Protein AF-A0A6J6RMX9-F1 (afdb_monomer_lite)

Secondary structure (DSSP, 8-state):
------HHHHHHHHHHHHHHHH--S---SEEEEEEEES-HHHHHTT-TTSEEEEEEEEESSHHHHHHSTTGGGGGGSSEEEEEEEEEEEPSSP-TT-TTSPPPEEEEEEEEEE-SS-EEEEEEETTEEEEEEEEEE-

Sequence (137 aa):
MNDTASLPFHLARWFEARLHQTLDFGQTSLRLYGFDVIDPDGLDNDHPAAARVTFLAEGADMEALTRHPDSPRVRDFDAIAIVSAEWRIVPPPDPRRPRQYPIRRKARVVEVRDETGGATILRFEHEPDHVVFIAAA

Foldseek 3Di:
DDPPDDLQQLCLVLVLVVCVVPPDLPDQKKWKKAKAADASVCSVVSNPVRIDIGTFDIGNDPVRLCPRPRNVCNVVHQKMKIKHKDWDFDPPFDPVDPPDDGDTFIWIWIWMDGPVFIWIKIATNVHRVDIDTDGTD

Organism: NCBI:txid449393

pLDDT: mean 87.81, std 13.04, range [30.45, 98.31]

Structure (mmCIF, N/CA/C/O backbone):
data_AF-A0A6J6RMX9-F1
#
_entry.id   AF-A0A6J6RMX9-F1
#
loop_
_atom_site.group_PDB
_atom_site.id
_atom_site.type_symbol
_atom_site.label_atom_id
_atom_site.label_alt_id
_atom_site.label_comp_id
_atom_site.label_asym_id
_atom_site.label_entity_id
_atom_site.label_seq_id
_atom_site.pdbx_PDB_ins_code
_atom_site.Cartn_x
_atom_site.Cartn_y
_atom_site.Cartn_z
_atom_site.occupancy
_atom_site.B_iso_or_equiv
_atom_site.auth_seq_id
_atom_site.auth_comp_id
_atom_site.auth_asym_id
_atom_site.auth_atom_id
_atom_site.pdbx_PDB_model_num
ATOM 1 N N . MET A 1 1 ? 18.711 -21.133 5.546 1.00 30.45 1 MET A N 1
ATOM 2 C CA . MET A 1 1 ? 18.344 -20.191 6.618 1.00 30.45 1 MET A CA 1
ATOM 3 C C . MET A 1 1 ? 17.269 -19.318 6.002 1.00 30.45 1 MET A C 1
ATOM 5 O O . MET A 1 1 ? 17.614 -18.443 5.225 1.00 30.45 1 MET A O 1
ATOM 9 N N . ASN A 1 2 ? 15.999 -19.709 6.148 1.00 33.56 2 ASN A N 1
ATOM 10 C CA . ASN A 1 2 ? 14.886 -18.930 5.605 1.00 33.56 2 ASN A CA 1
ATOM 11 C C . ASN A 1 2 ? 14.775 -17.687 6.483 1.00 33.56 2 ASN A C 1
ATOM 13 O O . ASN A 1 2 ? 14.397 -17.818 7.644 1.00 33.56 2 ASN A O 1
ATOM 17 N N . ASP A 1 3 ? 15.162 -16.528 5.958 1.00 46.78 3 ASP A N 1
ATOM 18 C CA . ASP A 1 3 ? 14.680 -15.265 6.506 1.00 46.78 3 ASP A CA 1
ATOM 19 C C . ASP A 1 3 ? 13.159 -15.314 6.385 1.00 46.78 3 ASP A C 1
ATOM 21 O O . ASP A 1 3 ? 12.623 -15.318 5.274 1.00 46.78 3 ASP A O 1
ATOM 25 N N . THR A 1 4 ? 12.460 -15.446 7.510 1.00 61.53 4 THR A N 1
ATOM 26 C CA . THR A 1 4 ? 11.021 -15.200 7.539 1.00 61.53 4 THR A CA 1
ATOM 27 C C . THR A 1 4 ? 10.856 -13.740 7.141 1.00 61.53 4 THR A C 1
ATOM 29 O O . THR A 1 4 ? 11.316 -12.855 7.864 1.00 61.53 4 THR A O 1
ATOM 32 N N . ALA A 1 5 ? 10.316 -13.485 5.950 1.00 75.25 5 ALA A N 1
ATOM 33 C CA . ALA A 1 5 ? 10.142 -12.119 5.490 1.00 75.25 5 ALA A CA 1
ATOM 34 C C . ALA A 1 5 ? 9.218 -11.359 6.462 1.00 75.25 5 ALA A C 1
ATOM 36 O O . ALA A 1 5 ? 8.409 -11.946 7.179 1.00 75.25 5 ALA A O 1
ATOM 37 N N . SER A 1 6 ? 9.399 -10.044 6.571 1.00 89.06 6 SER A N 1
ATOM 38 C CA . SER A 1 6 ? 8.644 -9.246 7.539 1.00 89.06 6 SER A CA 1
ATOM 39 C C . SER A 1 6 ? 7.169 -9.136 7.135 1.00 89.06 6 SER A C 1
ATOM 41 O O . SER A 1 6 ? 6.835 -9.199 5.949 1.00 89.06 6 SER A O 1
ATOM 43 N N . LEU A 1 7 ? 6.269 -8.920 8.099 1.00 91.38 7 LEU A N 1
ATOM 44 C CA . LEU A 1 7 ? 4.843 -8.707 7.817 1.00 91.38 7 LEU A CA 1
ATOM 45 C C . LEU A 1 7 ? 4.601 -7.618 6.744 1.00 91.38 7 LEU A C 1
ATOM 47 O O . LEU A 1 7 ? 3.833 -7.881 5.812 1.00 91.38 7 LEU A O 1
ATOM 51 N N . PRO A 1 8 ? 5.291 -6.454 6.766 1.00 94.56 8 PRO A N 1
ATOM 52 C CA . PRO A 1 8 ? 5.183 -5.462 5.701 1.00 94.56 8 PRO A CA 1
ATOM 53 C C . PRO A 1 8 ? 5.515 -6.012 4.316 1.00 94.56 8 PRO A C 1
ATOM 55 O O . PRO A 1 8 ? 4.867 -5.635 3.342 1.00 94.56 8 PRO A O 1
ATOM 58 N N . PHE A 1 9 ? 6.493 -6.916 4.203 1.00 92.81 9 PHE A N 1
ATOM 59 C CA . PHE A 1 9 ? 6.846 -7.539 2.930 1.00 92.81 9 PHE A CA 1
ATOM 60 C C . PHE A 1 9 ? 5.720 -8.436 2.407 1.00 92.81 9 PHE A C 1
ATOM 62 O O . PHE A 1 9 ? 5.328 -8.308 1.243 1.00 92.81 9 PHE A O 1
ATOM 69 N N . HIS A 1 10 ? 5.167 -9.302 3.262 1.00 93.81 10 HIS A N 1
ATOM 70 C CA . HIS A 1 10 ? 4.051 -10.175 2.891 1.00 93.81 10 HIS A CA 1
ATOM 71 C C . HIS A 1 10 ? 2.822 -9.360 2.479 1.00 93.81 10 HIS A C 1
ATOM 73 O O . HIS A 1 10 ? 2.247 -9.604 1.418 1.00 93.81 10 HIS A O 1
ATOM 79 N N . LEU A 1 11 ? 2.477 -8.325 3.250 1.00 96.12 11 LEU A N 1
ATOM 80 C CA . LEU A 1 11 ? 1.372 -7.419 2.937 1.00 96.12 11 L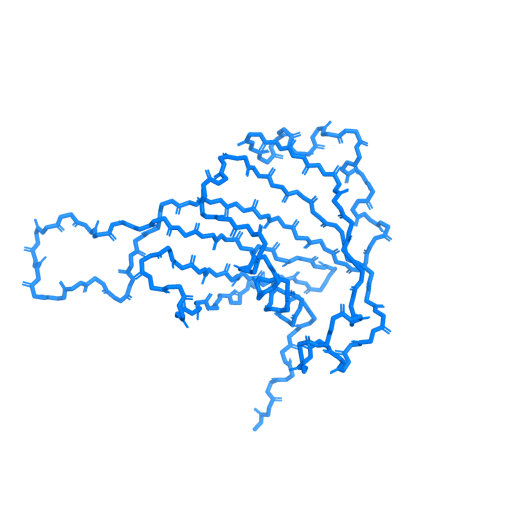EU A CA 1
ATOM 81 C C . LEU A 1 11 ? 1.599 -6.626 1.651 1.00 96.12 11 LEU A C 1
ATOM 83 O O . LEU A 1 11 ? 0.683 -6.529 0.836 1.00 96.12 11 LEU A O 1
ATOM 87 N N . ALA A 1 12 ? 2.802 -6.087 1.432 1.00 95.44 12 ALA A N 1
ATOM 88 C CA . ALA A 1 12 ? 3.113 -5.358 0.208 1.00 95.44 12 ALA A CA 1
ATOM 89 C C . ALA A 1 12 ? 2.921 -6.259 -1.011 1.00 95.44 12 ALA A C 1
ATOM 91 O O . ALA A 1 12 ? 2.274 -5.850 -1.975 1.00 95.44 12 ALA A O 1
ATOM 92 N N . ARG A 1 13 ? 3.440 -7.494 -0.961 1.00 94.31 13 ARG A N 1
ATOM 93 C CA . ARG A 1 13 ? 3.349 -8.458 -2.067 1.00 94.31 13 ARG A CA 1
ATOM 94 C C . ARG A 1 13 ? 1.900 -8.831 -2.342 1.00 94.31 13 ARG A C 1
ATOM 96 O O . ARG A 1 13 ? 1.433 -8.709 -3.474 1.00 94.31 13 ARG A O 1
ATOM 103 N N . TRP A 1 14 ? 1.201 -9.236 -1.289 1.00 95.81 14 TRP A N 1
ATOM 104 C CA . TRP A 1 14 ? -0.202 -9.624 -1.317 1.00 95.81 14 TRP A CA 1
ATOM 105 C C . TRP A 1 14 ? -1.083 -8.493 -1.863 1.00 95.81 14 TRP A C 1
ATOM 107 O O . TRP A 1 14 ? -1.951 -8.709 -2.713 1.00 95.81 14 TRP A O 1
ATOM 117 N N . PHE A 1 15 ? -0.859 -7.258 -1.411 1.00 96.38 15 PHE A N 1
ATOM 118 C CA . PHE A 1 15 ? -1.665 -6.117 -1.826 1.00 96.38 15 PHE A CA 1
ATOM 119 C C . PHE A 1 15 ? -1.362 -5.700 -3.261 1.00 96.38 15 PHE A C 1
ATOM 121 O O . PHE A 1 15 ? -2.286 -5.492 -4.047 1.00 96.38 15 PHE A O 1
ATOM 128 N N . GLU A 1 16 ? -0.086 -5.638 -3.636 1.00 94.75 16 GLU A N 1
ATOM 129 C CA . GLU A 1 16 ? 0.336 -5.279 -4.986 1.00 94.75 16 GLU A CA 1
ATOM 130 C C . GLU A 1 16 ? -0.254 -6.238 -6.035 1.00 94.75 16 GLU A C 1
ATOM 132 O O . GLU A 1 16 ? -0.797 -5.774 -7.043 1.00 94.75 16 GLU A O 1
ATOM 137 N N . ALA A 1 17 ? -0.271 -7.546 -5.755 1.00 93.12 17 ALA A N 1
ATOM 138 C CA . ALA A 1 17 ? -0.896 -8.545 -6.621 1.00 93.12 17 ALA A CA 1
ATOM 139 C C . ALA A 1 17 ? -2.396 -8.270 -6.860 1.00 93.12 17 ALA A C 1
ATOM 141 O O . ALA A 1 17 ? -2.874 -8.381 -7.991 1.00 93.12 17 ALA A O 1
ATOM 142 N N . ARG A 1 18 ? -3.144 -7.835 -5.833 1.00 93.12 18 ARG A N 1
ATOM 143 C CA . ARG A 1 18 ? -4.563 -7.436 -5.971 1.00 93.12 18 ARG A CA 1
ATOM 144 C C . ARG A 1 18 ? -4.748 -6.117 -6.697 1.00 93.12 18 ARG A C 1
ATOM 146 O O . ARG A 1 18 ? -5.653 -5.991 -7.525 1.00 93.12 18 ARG A O 1
ATOM 153 N N . LEU A 1 19 ? -3.899 -5.132 -6.416 1.00 93.12 19 LEU A N 1
ATOM 154 C CA . LEU A 1 19 ? -3.940 -3.867 -7.142 1.00 93.12 19 LEU A CA 1
ATOM 155 C C . LEU A 1 19 ? -3.670 -4.103 -8.624 1.00 93.12 19 LEU A C 1
ATOM 157 O O . LEU A 1 19 ? -4.254 -3.431 -9.459 1.00 93.12 19 LEU A O 1
ATOM 161 N N . HIS A 1 20 ? -2.831 -5.072 -8.993 1.00 91.38 20 HIS A N 1
ATOM 162 C CA . HIS A 1 20 ? -2.596 -5.393 -10.400 1.00 91.38 20 HIS A CA 1
ATOM 163 C C . HIS A 1 20 ? -3.848 -5.879 -11.132 1.00 91.38 20 HIS A C 1
ATOM 165 O O . HIS A 1 20 ? -4.008 -5.597 -12.314 1.00 91.38 20 HIS A O 1
ATOM 171 N N . GLN A 1 21 ? -4.760 -6.539 -10.423 1.00 88.69 21 GLN A N 1
ATOM 172 C CA . GLN A 1 21 ? -6.017 -7.019 -10.993 1.00 88.69 21 GLN A CA 1
ATOM 173 C C . GLN A 1 21 ? -7.080 -5.918 -11.109 1.00 88.69 21 GLN A C 1
ATOM 175 O O . GLN A 1 21 ? -8.054 -6.090 -11.837 1.00 88.69 21 GLN A O 1
ATOM 180 N N . THR A 1 22 ? -6.929 -4.808 -10.379 1.00 85.56 22 THR A N 1
ATOM 181 C CA . THR A 1 22 ? -8.007 -3.819 -10.185 1.00 85.56 22 THR A CA 1
ATOM 182 C C . THR A 1 22 ? -7.643 -2.388 -10.578 1.00 85.56 22 THR A C 1
ATOM 184 O O . THR A 1 22 ? -8.536 -1.606 -10.894 1.00 85.56 22 THR A O 1
ATOM 187 N N . LEU A 1 23 ? -6.359 -2.030 -10.576 1.00 82.69 23 LEU A N 1
ATOM 188 C CA . LEU A 1 23 ? -5.861 -0.685 -10.848 1.00 82.69 23 LEU A CA 1
ATOM 189 C C . LEU A 1 23 ? -4.882 -0.678 -12.015 1.00 82.69 23 LEU A C 1
ATOM 191 O O . LEU A 1 23 ? -3.956 -1.492 -12.087 1.00 82.69 23 LEU A O 1
ATOM 195 N N . ASP A 1 24 ? -5.053 0.325 -12.871 1.00 82.31 24 ASP A N 1
ATOM 196 C CA . ASP A 1 24 ? -4.092 0.677 -13.901 1.00 82.31 24 ASP A CA 1
ATOM 197 C C . ASP A 1 24 ? -2.877 1.426 -13.317 1.00 82.31 24 ASP A C 1
ATOM 199 O O . ASP A 1 24 ? -2.794 1.749 -12.129 1.00 82.31 24 ASP A O 1
ATOM 203 N N . PHE A 1 25 ? -1.903 1.715 -14.178 1.00 84.25 25 PHE A N 1
ATOM 204 C CA . PHE A 1 25 ? -0.754 2.553 -13.834 1.00 84.25 25 PHE A CA 1
ATOM 205 C C . PHE A 1 25 ? -1.073 4.050 -13.971 1.00 84.25 25 PHE A C 1
ATOM 207 O O . PHE A 1 25 ? -0.178 4.878 -13.841 1.00 84.25 25 PHE A O 1
ATOM 214 N N . GLY A 1 26 ? -2.318 4.427 -14.276 1.00 81.44 26 GLY A N 1
ATOM 215 C CA . GLY A 1 26 ? -2.762 5.777 -14.624 1.00 81.44 26 GLY A CA 1
ATOM 216 C C . GLY A 1 26 ? -2.847 6.740 -13.442 1.00 81.44 26 GLY A C 1
ATOM 217 O O . GLY A 1 26 ? -2.745 7.946 -13.659 1.00 81.44 26 GLY A O 1
ATOM 218 N N . GLN A 1 27 ? -2.950 6.219 -12.218 1.00 81.50 27 GLN A N 1
ATOM 219 C CA . GLN A 1 27 ? -3.123 6.990 -10.984 1.00 81.50 27 GLN A CA 1
ATOM 220 C C . GLN A 1 27 ? -2.119 8.154 -10.858 1.00 81.50 27 GLN A C 1
ATOM 222 O O . GLN A 1 27 ? -0.924 7.990 -11.096 1.00 81.50 27 GLN A O 1
ATOM 227 N N . THR A 1 28 ? -2.610 9.344 -10.505 1.00 84.00 28 THR A N 1
ATOM 228 C CA . THR A 1 28 ? -1.793 10.570 -10.374 1.00 84.00 28 THR A CA 1
ATOM 229 C C . THR A 1 28 ? -1.631 11.041 -8.933 1.00 84.00 28 THR A C 1
ATOM 231 O O . THR A 1 28 ? -0.767 11.864 -8.653 1.00 84.00 28 THR A O 1
ATOM 234 N N . SER A 1 29 ? -2.474 10.548 -8.034 1.00 92.25 29 SER A N 1
ATOM 235 C CA . SER A 1 29 ? -2.516 10.866 -6.610 1.00 92.25 29 SER A CA 1
ATOM 236 C C . SER A 1 29 ? -1.893 9.746 -5.777 1.00 92.25 29 SER A C 1
ATOM 238 O O . SER A 1 29 ? -1.826 8.592 -6.205 1.00 92.25 29 SER A O 1
ATOM 240 N N . LEU A 1 30 ? -1.462 10.072 -4.563 1.00 95.88 30 LEU A N 1
ATOM 241 C CA . LEU A 1 30 ? -1.148 9.090 -3.535 1.00 95.88 30 LEU A CA 1
ATOM 242 C C . LEU A 1 30 ? -2.442 8.588 -2.898 1.00 95.88 30 LEU A C 1
ATOM 244 O O . LEU A 1 30 ? -3.334 9.382 -2.603 1.00 95.88 30 LEU A O 1
ATOM 248 N N . ARG A 1 31 ? -2.522 7.286 -2.630 1.00 96.50 31 ARG A N 1
ATOM 249 C CA . ARG A 1 31 ? -3.619 6.686 -1.860 1.00 96.50 31 ARG A CA 1
ATOM 250 C C . ARG A 1 31 ? -3.089 6.002 -0.615 1.00 96.50 31 ARG A C 1
ATOM 252 O O . ARG A 1 31 ? -2.106 5.271 -0.693 1.00 96.50 31 ARG A O 1
ATOM 259 N N . LEU A 1 32 ? -3.766 6.231 0.500 1.00 97.88 32 LEU A N 1
ATOM 260 C CA . LEU A 1 32 ? -3.473 5.657 1.802 1.00 97.88 32 LEU A CA 1
ATOM 261 C C . LEU A 1 32 ? -4.513 4.588 2.135 1.00 97.88 32 LEU A C 1
ATOM 263 O O . LEU A 1 32 ? -5.719 4.836 2.052 1.00 97.88 32 LEU A O 1
ATOM 267 N N . TYR A 1 33 ? -4.035 3.421 2.547 1.00 98.06 33 TYR A N 1
ATOM 268 C CA . TYR A 1 33 ? -4.850 2.287 2.960 1.00 98.06 33 TYR A CA 1
ATOM 269 C C . TYR A 1 33 ? -4.400 1.778 4.329 1.00 98.06 33 TYR A C 1
ATOM 271 O O . TYR A 1 33 ? -3.217 1.852 4.651 1.00 98.06 33 TYR A O 1
ATOM 279 N N . GLY A 1 34 ? -5.335 1.234 5.102 1.00 98.19 34 GLY A N 1
ATOM 280 C CA . GLY A 1 34 ? -5.075 0.461 6.316 1.00 98.19 34 GLY A CA 1
ATOM 281 C C . GLY A 1 34 ? -5.353 -1.026 6.104 1.00 98.19 34 GLY A C 1
ATOM 282 O O . GLY A 1 34 ? -6.235 -1.380 5.312 1.00 98.19 34 GLY A O 1
ATOM 283 N N . PHE A 1 35 ? -4.613 -1.879 6.809 1.00 98.31 35 PHE A N 1
ATOM 284 C CA . PHE A 1 35 ? -4.777 -3.330 6.802 1.00 98.31 35 PHE A CA 1
ATOM 285 C C . PHE A 1 35 ? -5.167 -3.864 8.177 1.00 98.31 35 PHE A C 1
ATOM 287 O O . PHE A 1 35 ? -4.514 -3.550 9.167 1.00 98.31 35 PHE A O 1
ATOM 294 N N . ASP A 1 36 ? -6.175 -4.732 8.210 1.00 98.00 36 ASP A N 1
ATOM 295 C CA . ASP A 1 36 ? -6.383 -5.662 9.323 1.00 98.00 36 ASP A CA 1
ATOM 296 C C . ASP A 1 36 ? -5.952 -7.057 8.859 1.00 98.00 36 ASP A C 1
ATOM 298 O O . ASP A 1 36 ? -6.507 -7.585 7.886 1.00 98.00 36 ASP A O 1
ATOM 302 N N . VAL A 1 37 ? -4.969 -7.657 9.521 1.00 96.81 37 VAL A N 1
ATOM 303 C CA . VAL A 1 37 ? -4.485 -9.004 9.221 1.00 96.81 37 VAL A CA 1
ATOM 304 C C . VAL A 1 37 ? -5.425 -10.018 9.867 1.00 96.81 37 VAL A C 1
ATOM 306 O O . VAL A 1 37 ? -5.647 -10.016 11.074 1.00 96.81 37 VAL A O 1
ATOM 309 N N . ILE A 1 38 ? -5.997 -10.897 9.047 1.00 97.62 38 ILE A N 1
ATOM 310 C CA . ILE A 1 38 ? -6.964 -11.915 9.482 1.00 97.62 38 ILE A CA 1
ATOM 311 C C . ILE A 1 38 ? -6.283 -13.281 9.580 1.00 97.62 38 ILE A C 1
ATOM 313 O O . ILE A 1 38 ? -6.508 -14.021 10.534 1.00 97.62 38 ILE A O 1
ATOM 317 N N . ASP A 1 39 ? -5.459 -13.608 8.586 1.00 95.25 39 ASP A N 1
ATOM 318 C CA . ASP A 1 39 ? -4.749 -14.879 8.458 1.00 95.25 39 ASP A CA 1
ATOM 319 C C . ASP A 1 39 ? -3.336 -14.610 7.907 1.00 95.25 39 ASP A C 1
ATOM 321 O O . ASP A 1 39 ? -3.167 -14.474 6.690 1.00 95.25 39 ASP A O 1
ATOM 325 N N . PRO A 1 40 ? -2.323 -14.485 8.790 1.00 91.38 40 PRO A N 1
ATOM 326 C CA . PRO A 1 40 ? -0.939 -14.246 8.387 1.00 91.38 40 PRO A CA 1
ATOM 327 C C . PRO A 1 40 ? -0.388 -15.318 7.437 1.00 91.38 40 PRO A C 1
ATOM 329 O O . PRO A 1 40 ? 0.263 -14.971 6.453 1.00 91.38 40 PRO A O 1
ATOM 332 N N . ASP A 1 41 ? -0.700 -16.598 7.667 1.00 91.00 41 ASP A N 1
ATOM 333 C CA . ASP A 1 41 ? -0.239 -17.715 6.823 1.00 91.00 41 ASP A CA 1
ATOM 334 C C . ASP A 1 41 ? -0.915 -17.684 5.437 1.00 91.00 41 ASP A C 1
ATOM 336 O O . ASP A 1 41 ? -0.363 -18.116 4.417 1.00 91.00 41 ASP A O 1
ATOM 340 N N . GLY A 1 42 ? -2.122 -17.122 5.373 1.00 93.25 42 GLY A N 1
ATOM 341 C CA . GLY A 1 42 ? -2.837 -16.847 4.135 1.00 93.25 42 GLY A CA 1
ATOM 342 C C . GLY A 1 42 ? -2.162 -15.792 3.252 1.00 93.25 42 GLY A C 1
ATOM 343 O O . GLY A 1 42 ? -2.362 -15.819 2.033 1.00 93.25 42 GLY A O 1
ATOM 344 N N . LEU A 1 43 ? -1.352 -14.884 3.816 1.00 93.50 43 LEU A N 1
ATOM 345 C CA . LEU A 1 43 ? -0.627 -13.868 3.038 1.00 93.50 43 LEU A CA 1
ATOM 346 C C . LEU A 1 43 ? 0.417 -14.510 2.115 1.00 93.50 43 LEU A C 1
ATOM 348 O O . LEU A 1 43 ? 0.568 -14.072 0.976 1.00 93.50 43 LEU A O 1
ATOM 352 N N . ASP A 1 44 ? 1.072 -15.582 2.566 1.00 89.19 44 ASP A N 1
ATOM 353 C CA . ASP A 1 44 ? 2.083 -16.314 1.790 1.00 89.19 44 ASP A CA 1
ATOM 354 C C . ASP A 1 44 ? 1.523 -17.033 0.568 1.00 89.19 44 ASP A C 1
ATOM 356 O O . ASP A 1 44 ? 2.209 -17.197 -0.445 1.00 89.19 44 ASP A O 1
ATOM 360 N N . ASN A 1 45 ? 0.260 -17.439 0.659 1.00 89.25 45 ASN A N 1
ATOM 361 C CA . ASN A 1 45 ? -0.447 -18.174 -0.382 1.00 89.25 45 ASN A CA 1
ATOM 362 C C . ASN A 1 45 ? -1.372 -17.266 -1.210 1.00 89.25 45 ASN A C 1
ATOM 364 O O . ASN A 1 45 ? -2.255 -17.760 -1.911 1.00 89.25 45 ASN A O 1
ATOM 368 N N . ASP A 1 46 ? -1.198 -15.943 -1.104 1.00 89.56 46 ASP A N 1
ATOM 369 C CA . ASP A 1 46 ? -1.999 -14.926 -1.790 1.00 89.56 46 ASP A CA 1
ATOM 370 C C . ASP A 1 46 ? -3.523 -15.056 -1.530 1.00 89.56 46 ASP A C 1
ATOM 372 O O . ASP A 1 46 ? -4.358 -14.621 -2.331 1.00 89.56 46 ASP A O 1
ATOM 376 N N . HIS A 1 47 ? -3.927 -15.603 -0.375 1.00 94.44 47 HIS A N 1
ATOM 377 C CA . HIS A 1 47 ? -5.331 -15.882 -0.075 1.00 94.44 47 HIS A CA 1
ATOM 378 C C . HIS A 1 47 ? -6.160 -14.578 0.020 1.00 94.44 47 HIS A C 1
ATOM 380 O O . HIS A 1 47 ? -5.781 -13.659 0.753 1.00 94.44 47 HIS A O 1
ATOM 386 N N . PRO A 1 48 ? -7.307 -14.451 -0.691 1.00 90.31 48 PRO A N 1
ATOM 387 C CA . PRO A 1 48 ? -8.123 -13.226 -0.773 1.00 90.31 48 PRO A CA 1
ATOM 388 C C . PRO A 1 48 ? -8.581 -12.669 0.570 1.00 90.31 48 PRO A C 1
ATOM 390 O O . PRO A 1 48 ? -8.657 -11.454 0.711 1.00 90.31 48 PRO A O 1
ATOM 393 N N . ALA A 1 49 ? -8.854 -13.539 1.539 1.00 93.88 49 ALA A N 1
ATOM 394 C CA . ALA A 1 49 ? -9.341 -13.149 2.858 1.00 93.88 49 ALA A CA 1
ATOM 395 C C . ALA A 1 49 ? -8.234 -13.041 3.923 1.00 93.88 49 ALA A C 1
ATOM 397 O O . ALA A 1 49 ? -8.557 -12.925 5.098 1.00 93.88 49 ALA A O 1
ATOM 398 N N . ALA A 1 50 ? -6.952 -13.102 3.537 1.00 96.94 50 ALA A N 1
ATOM 399 C CA . ALA A 1 50 ? -5.844 -13.057 4.495 1.00 96.94 50 ALA A CA 1
ATOM 400 C C . ALA A 1 50 ? -5.716 -11.709 5.222 1.00 96.94 50 ALA A C 1
ATOM 402 O O . ALA A 1 50 ? -5.273 -11.655 6.367 1.00 96.94 50 ALA A O 1
ATOM 403 N N . ALA A 1 51 ? -6.152 -10.623 4.583 1.00 97.44 51 ALA A N 1
ATOM 404 C CA . ALA A 1 51 ? -6.257 -9.311 5.202 1.00 97.44 51 ALA A CA 1
ATOM 405 C C . ALA A 1 51 ? -7.466 -8.542 4.661 1.00 97.44 51 ALA A C 1
ATOM 407 O O . ALA A 1 51 ? -7.904 -8.737 3.522 1.00 97.44 51 ALA A O 1
ATOM 408 N N . ARG A 1 52 ? -7.993 -7.632 5.478 1.00 97.56 52 ARG A N 1
ATOM 409 C CA . ARG A 1 52 ? -8.973 -6.628 5.065 1.00 97.56 52 ARG A CA 1
ATOM 410 C C . ARG A 1 52 ? -8.245 -5.337 4.719 1.00 97.56 52 ARG A C 1
ATOM 412 O O . ARG A 1 52 ? -7.415 -4.875 5.490 1.00 97.56 52 ARG A O 1
ATOM 419 N N . VAL A 1 53 ? -8.593 -4.739 3.581 1.00 97.56 53 VAL A N 1
ATOM 420 C CA . VAL A 1 53 ? -8.051 -3.446 3.142 1.00 97.56 53 VAL A CA 1
ATOM 421 C C . VAL A 1 53 ? -9.112 -2.370 3.318 1.00 97.56 53 VAL A C 1
ATOM 423 O O . VAL A 1 53 ? -10.223 -2.512 2.805 1.00 97.56 53 VAL A O 1
ATOM 426 N N . THR A 1 54 ? -8.758 -1.273 3.981 1.00 97.88 54 THR A N 1
ATOM 427 C CA . THR A 1 54 ? -9.606 -0.084 4.100 1.00 97.88 54 THR A CA 1
ATOM 428 C C . THR A 1 54 ? -8.934 1.091 3.407 1.00 97.88 54 THR A C 1
ATOM 430 O O . THR A 1 54 ? -7.807 1.440 3.736 1.00 97.88 54 THR A O 1
ATOM 433 N N . PHE A 1 55 ? -9.614 1.724 2.453 1.00 96.88 55 PHE A N 1
ATOM 434 C CA . PHE A 1 55 ? -9.166 3.004 1.902 1.00 96.88 55 PHE A CA 1
ATOM 435 C C . PHE A 1 55 ? -9.376 4.115 2.937 1.00 96.88 55 PHE A C 1
ATOM 437 O O . PHE A 1 55 ? -10.465 4.228 3.499 1.00 96.88 55 PHE A O 1
ATOM 444 N N . LEU A 1 56 ? -8.342 4.922 3.183 1.00 97.62 56 LEU A N 1
ATOM 445 C CA . LEU A 1 56 ? -8.364 5.982 4.194 1.00 97.62 56 LEU A CA 1
ATOM 446 C C . LEU A 1 56 ? -8.341 7.375 3.577 1.00 97.62 56 LEU A C 1
ATOM 448 O O . LEU A 1 56 ? -9.089 8.245 4.011 1.00 97.62 56 LEU A O 1
ATOM 452 N N . ALA A 1 57 ? -7.476 7.608 2.592 1.00 97.56 57 ALA A N 1
ATOM 453 C CA . ALA A 1 57 ? -7.292 8.941 2.033 1.00 97.56 57 ALA A CA 1
ATOM 454 C C . ALA A 1 57 ? -6.689 8.908 0.628 1.00 97.56 57 ALA A C 1
ATOM 456 O O . ALA A 1 57 ? -5.974 7.977 0.254 1.00 97.56 57 ALA A O 1
ATOM 457 N N . GLU A 1 58 ? -6.924 9.980 -0.122 1.00 96.94 58 GLU A N 1
ATOM 458 C CA . GLU A 1 58 ? -6.237 10.285 -1.374 1.00 96.94 58 GLU A CA 1
ATOM 459 C C . GLU A 1 58 ? -5.717 11.727 -1.325 1.00 96.94 58 GLU A C 1
ATOM 461 O O . GLU A 1 58 ? -6.390 12.622 -0.814 1.00 96.94 58 GLU A O 1
ATOM 466 N N . GLY A 1 59 ? -4.506 11.956 -1.832 1.00 96.12 59 GLY A N 1
ATOM 467 C CA . GLY A 1 59 ? -3.855 13.264 -1.809 1.00 96.12 59 GLY A CA 1
ATOM 468 C C . GLY A 1 59 ? -2.873 13.437 -2.961 1.00 96.12 59 GLY A C 1
ATOM 469 O O . GLY A 1 59 ? -2.371 12.462 -3.512 1.00 96.12 59 GLY A O 1
ATOM 470 N N . ALA A 1 60 ? -2.594 14.681 -3.350 1.00 94.81 60 ALA A N 1
ATOM 471 C CA . ALA A 1 60 ? -1.615 14.965 -4.406 1.00 94.81 60 ALA A CA 1
ATOM 472 C C . ALA A 1 60 ? -0.173 14.626 -3.981 1.00 94.81 60 ALA A C 1
ATOM 474 O O . ALA A 1 60 ? 0.662 14.301 -4.820 1.00 94.81 60 ALA A O 1
ATOM 475 N N . ASP A 1 61 ? 0.103 14.686 -2.678 1.00 94.62 61 ASP A N 1
ATOM 476 C CA . ASP A 1 61 ? 1.397 14.417 -2.063 1.00 94.62 61 ASP A CA 1
ATOM 477 C C . ASP A 1 61 ? 1.226 13.961 -0.597 1.00 94.62 61 ASP A C 1
ATOM 479 O O . ASP A 1 61 ? 0.110 13.807 -0.086 1.00 94.62 61 ASP A O 1
ATOM 483 N N . MET A 1 62 ? 2.350 13.705 0.077 1.00 94.44 62 MET A N 1
ATOM 484 C CA . MET A 1 62 ? 2.373 13.231 1.464 1.00 94.44 62 MET A CA 1
ATOM 485 C C . MET A 1 62 ? 1.842 14.261 2.464 1.00 94.44 62 MET A C 1
ATOM 487 O O . MET A 1 62 ? 1.308 13.872 3.505 1.00 94.44 62 MET A O 1
ATOM 491 N N . GLU A 1 63 ? 1.968 15.558 2.179 1.00 96.00 63 GLU A N 1
ATOM 492 C CA . GLU A 1 63 ? 1.428 16.598 3.054 1.00 96.00 63 GLU A CA 1
ATOM 493 C C . GLU A 1 63 ? -0.102 16.588 2.992 1.00 96.00 63 GLU A C 1
ATOM 495 O O . GLU A 1 63 ? -0.763 16.566 4.034 1.00 96.00 63 GLU A O 1
ATOM 500 N N . ALA A 1 64 ? -0.661 16.526 1.781 1.00 96.31 64 ALA A N 1
ATOM 501 C CA . ALA A 1 64 ? -2.095 16.409 1.556 1.00 96.31 64 ALA A CA 1
ATOM 502 C C . ALA A 1 64 ? -2.669 15.146 2.216 1.00 96.31 64 ALA A C 1
ATOM 504 O O . ALA A 1 64 ? -3.697 15.230 2.889 1.00 96.31 64 ALA A O 1
ATOM 505 N N . LEU A 1 65 ? -1.981 14.002 2.095 1.00 95.81 65 LEU A N 1
ATOM 506 C CA . LEU A 1 65 ? -2.366 12.785 2.812 1.00 95.81 65 LEU A CA 1
ATOM 507 C C . LEU A 1 65 ? -2.328 12.992 4.326 1.00 95.81 65 LEU A C 1
ATOM 509 O O . LEU A 1 65 ? -3.312 12.712 4.996 1.00 95.81 65 LEU A O 1
ATOM 513 N N . THR A 1 66 ? -1.242 13.524 4.885 1.00 94.94 66 THR A N 1
ATOM 514 C CA . THR A 1 66 ? -1.097 13.689 6.344 1.00 94.94 66 THR A CA 1
ATOM 515 C C . THR A 1 66 ? -2.167 14.611 6.938 1.00 94.94 66 THR A C 1
ATOM 517 O O . THR A 1 66 ? -2.623 14.391 8.058 1.00 94.94 66 THR A O 1
ATOM 520 N N . ARG A 1 67 ? -2.593 15.633 6.188 1.00 96.50 67 ARG A N 1
ATOM 521 C CA . ARG A 1 67 ? -3.647 16.571 6.604 1.00 96.50 67 ARG A CA 1
ATOM 522 C C . ARG A 1 67 ? -5.068 16.036 6.399 1.00 96.50 67 ARG A C 1
ATOM 524 O O . ARG A 1 67 ? -6.005 16.676 6.876 1.00 96.50 67 ARG A O 1
ATOM 531 N N . HIS A 1 68 ? -5.252 14.919 5.694 1.00 97.88 68 HIS A N 1
ATOM 532 C CA . HIS A 1 68 ? -6.578 14.353 5.457 1.00 97.88 68 HIS A CA 1
ATOM 533 C C . HIS A 1 68 ? -7.237 13.950 6.793 1.00 97.88 68 HIS A C 1
ATOM 535 O O . HIS A 1 68 ? -6.571 13.351 7.641 1.00 97.88 68 HIS A O 1
ATOM 541 N N . PRO A 1 69 ? -8.532 14.252 7.011 1.00 97.19 69 PRO A N 1
ATOM 542 C CA . PRO A 1 69 ? -9.198 14.038 8.300 1.00 97.19 69 PRO A CA 1
ATOM 543 C C . PRO A 1 69 ? -9.217 12.575 8.763 1.00 97.19 69 PRO A C 1
ATOM 545 O O . PRO A 1 69 ? -9.223 12.325 9.964 1.00 97.19 69 PRO A O 1
ATOM 548 N N . ASP A 1 70 ? -9.188 11.620 7.831 1.00 96.31 70 ASP A N 1
ATOM 549 C CA . ASP A 1 70 ? -9.143 10.183 8.139 1.00 96.31 70 ASP A CA 1
ATOM 550 C C . ASP A 1 70 ? -7.727 9.634 8.376 1.00 96.31 70 ASP A C 1
ATOM 552 O O . ASP A 1 70 ? -7.581 8.526 8.887 1.00 96.31 70 ASP A O 1
ATOM 556 N N . SER A 1 71 ? -6.669 10.384 8.058 1.00 94.25 71 SER A N 1
ATOM 557 C CA . SER A 1 71 ? -5.288 9.903 8.209 1.00 94.25 71 SER A CA 1
ATOM 558 C C . SER A 1 71 ? -4.871 9.562 9.639 1.00 94.25 71 SER A C 1
ATOM 560 O O . SER A 1 71 ? -4.082 8.637 9.797 1.00 94.25 71 SER A O 1
ATOM 562 N N . PRO A 1 72 ? -5.385 10.194 10.713 1.00 95.62 72 PRO A N 1
ATOM 563 C CA . PRO A 1 72 ? -5.109 9.734 12.073 1.00 95.62 72 PRO A CA 1
ATOM 564 C C . PRO A 1 72 ? -5.528 8.279 12.345 1.00 95.62 72 PRO A C 1
ATOM 566 O O . PRO A 1 72 ? -4.942 7.647 13.224 1.00 95.62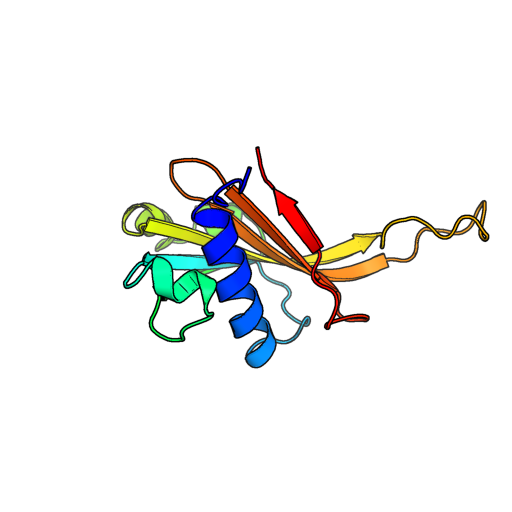 72 PRO A O 1
ATOM 569 N N . ARG A 1 73 ? -6.478 7.728 11.572 1.00 95.56 73 ARG A N 1
ATOM 570 C CA . ARG A 1 73 ? -6.970 6.346 11.711 1.00 95.56 73 ARG A CA 1
ATOM 571 C C . ARG A 1 73 ? -5.953 5.288 11.300 1.00 95.56 73 ARG A C 1
ATOM 573 O O . ARG A 1 73 ? -6.181 4.118 11.556 1.00 95.56 73 ARG A O 1
ATOM 580 N N . VAL A 1 74 ? -4.815 5.666 10.708 1.00 95.12 74 VAL A N 1
ATOM 581 C CA . VAL A 1 74 ? -3.706 4.733 10.411 1.00 95.12 74 VAL A CA 1
ATOM 582 C C . VAL A 1 74 ? -3.250 3.930 11.629 1.00 95.12 74 VAL A C 1
ATOM 584 O O . VAL A 1 74 ? -2.725 2.839 11.466 1.00 95.12 74 VAL A O 1
ATOM 587 N N . ARG A 1 75 ? -3.453 4.466 12.839 1.00 94.06 75 ARG A N 1
ATOM 588 C CA . ARG A 1 75 ? -3.103 3.821 14.112 1.00 94.06 75 ARG A CA 1
ATOM 589 C C . ARG A 1 75 ? -4.071 2.716 14.530 1.00 94.06 75 ARG A C 1
ATOM 591 O O . ARG A 1 75 ? -3.764 1.989 15.465 1.00 94.06 75 ARG A O 1
ATOM 598 N N . ASP A 1 76 ? -5.222 2.624 13.872 1.00 97.00 76 ASP A N 1
ATOM 599 C CA . ASP A 1 76 ? -6.258 1.634 14.171 1.00 97.00 76 ASP A CA 1
ATOM 600 C C . ASP A 1 76 ? -6.040 0.320 13.396 1.00 97.00 76 ASP A C 1
ATOM 602 O O . ASP A 1 76 ? -6.851 -0.593 13.514 1.00 97.00 76 ASP A O 1
ATOM 606 N N . PHE A 1 77 ? -4.982 0.242 12.581 1.00 97.94 77 PHE A N 1
ATOM 607 C CA . PHE A 1 77 ? -4.678 -0.867 11.677 1.00 97.94 77 PHE A CA 1
ATOM 608 C C . PHE A 1 77 ? -3.343 -1.521 12.036 1.00 97.94 77 PHE A C 1
ATOM 610 O O . PHE A 1 77 ? -2.439 -0.850 12.534 1.00 97.94 77 PHE A O 1
ATOM 617 N N . ASP A 1 78 ? -3.194 -2.803 11.701 1.00 96.88 78 ASP A N 1
ATOM 618 C CA . ASP A 1 78 ? -1.954 -3.561 11.926 1.00 96.88 78 ASP A CA 1
ATOM 619 C C . ASP A 1 78 ? -0.800 -3.035 11.058 1.00 96.88 78 ASP A C 1
ATOM 621 O O . ASP A 1 78 ? 0.368 -3.081 11.436 1.00 96.88 78 ASP A O 1
ATOM 625 N N . ALA A 1 79 ? -1.135 -2.527 9.871 1.00 97.44 79 ALA A N 1
ATOM 626 C CA . ALA A 1 79 ? -0.199 -1.918 8.939 1.00 97.44 79 ALA A CA 1
ATOM 627 C C . ALA A 1 79 ? -0.923 -0.943 8.005 1.00 97.44 79 ALA A C 1
ATOM 629 O O . ALA A 1 79 ? -2.150 -0.960 7.869 1.00 97.44 79 ALA A O 1
ATOM 630 N N . ILE A 1 80 ? -0.153 -0.128 7.290 1.00 98.06 80 ILE A N 1
ATOM 631 C CA . ILE A 1 80 ? -0.670 0.792 6.275 1.00 98.06 80 ILE A CA 1
ATOM 632 C C . ILE A 1 80 ? 0.065 0.647 4.953 1.00 98.06 80 ILE A C 1
ATOM 634 O O . ILE A 1 80 ? 1.247 0.319 4.937 1.00 98.06 80 ILE A O 1
ATOM 638 N N . ALA A 1 81 ? -0.620 0.948 3.849 1.00 97.81 81 ALA A N 1
ATOM 639 C CA . ALA A 1 81 ? -0.016 1.101 2.530 1.00 97.81 81 ALA A CA 1
ATOM 640 C C . ALA A 1 81 ? -0.165 2.526 2.007 1.00 97.81 81 ALA A C 1
ATOM 642 O O . ALA A 1 81 ? -1.254 3.099 2.042 1.00 97.81 81 ALA A O 1
ATOM 643 N N . ILE A 1 82 ? 0.903 3.043 1.411 1.00 97.12 82 ILE A N 1
ATOM 644 C CA . ILE A 1 82 ? 0.859 4.188 0.506 1.00 97.12 82 ILE A CA 1
ATOM 645 C C . ILE A 1 82 ? 1.086 3.662 -0.908 1.00 97.12 82 ILE A C 1
ATOM 647 O O . ILE A 1 82 ? 2.067 2.969 -1.179 1.00 97.12 82 ILE A O 1
ATOM 651 N N . VAL A 1 83 ? 0.164 3.986 -1.811 1.00 96.38 83 VAL A N 1
ATOM 652 C CA . VAL A 1 83 ? 0.227 3.600 -3.222 1.00 96.38 83 VAL A CA 1
ATOM 653 C C . VAL A 1 83 ? 0.407 4.844 -4.075 1.00 96.38 83 VAL A C 1
ATOM 655 O O . VAL A 1 83 ? -0.409 5.767 -4.006 1.00 96.38 83 VAL A O 1
ATOM 658 N N . SER A 1 84 ? 1.444 4.840 -4.906 1.00 94.12 84 SER A N 1
ATOM 659 C CA . SER A 1 84 ? 1.771 5.913 -5.843 1.00 94.12 84 SER A CA 1
ATOM 660 C C . SER A 1 84 ? 2.034 5.363 -7.247 1.00 94.12 84 SER A C 1
ATOM 662 O O . SER A 1 84 ? 2.261 4.163 -7.439 1.00 94.12 84 SER A O 1
ATOM 664 N N . AL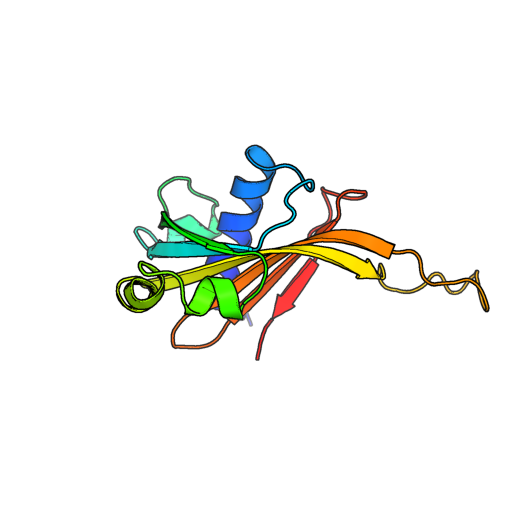A A 1 85 ? 2.018 6.248 -8.246 1.00 92.56 85 ALA A N 1
ATOM 665 C CA . ALA A 1 85 ? 2.584 5.960 -9.558 1.00 92.56 85 ALA A CA 1
ATOM 666 C C . ALA A 1 85 ? 3.702 6.959 -9.868 1.00 92.56 85 ALA A C 1
ATOM 668 O O . ALA A 1 85 ? 3.510 8.173 -9.809 1.00 92.56 85 ALA A O 1
ATOM 669 N N . GLU A 1 86 ? 4.875 6.447 -10.223 1.00 90.50 86 GLU A N 1
ATOM 670 C CA . GLU A 1 86 ? 6.095 7.236 -10.346 1.00 90.50 86 GLU A CA 1
ATOM 671 C C . GLU A 1 86 ? 6.890 6.864 -11.595 1.00 90.50 86 GLU A C 1
ATOM 673 O O . GLU A 1 86 ? 6.901 5.719 -12.043 1.00 90.50 86 GLU A O 1
ATOM 678 N N . TRP A 1 87 ? 7.621 7.830 -12.150 1.00 90.12 87 TRP A N 1
ATOM 679 C CA . TRP A 1 87 ? 8.587 7.566 -13.215 1.00 90.12 87 TRP A CA 1
ATOM 680 C C . TRP A 1 87 ? 9.929 7.155 -12.614 1.00 90.12 87 TRP A C 1
ATOM 682 O O . TRP A 1 87 ? 10.665 7.993 -12.090 1.00 90.12 87 TRP A O 1
ATOM 692 N N . ARG A 1 88 ? 10.282 5.873 -12.734 1.00 88.31 88 ARG A N 1
ATOM 693 C CA . ARG A 1 88 ? 11.533 5.311 -12.207 1.00 88.31 88 ARG A CA 1
ATOM 694 C C . ARG A 1 88 ? 12.471 4.896 -13.339 1.00 88.31 88 ARG A C 1
ATOM 696 O O . ARG A 1 88 ? 12.033 4.567 -14.441 1.00 88.31 88 ARG A O 1
ATOM 703 N N . ILE A 1 89 ? 13.776 4.963 -13.078 1.00 83.00 89 ILE A N 1
ATOM 704 C CA . ILE A 1 89 ? 14.800 4.415 -13.979 1.00 83.00 89 ILE A CA 1
ATOM 705 C C . ILE A 1 89 ? 14.746 2.891 -13.873 1.00 83.00 89 ILE A C 1
ATOM 707 O O . ILE A 1 89 ? 14.670 2.376 -12.761 1.00 83.00 89 ILE A O 1
ATOM 711 N N . VAL A 1 90 ? 14.805 2.191 -15.006 1.00 75.56 90 VAL A N 1
ATOM 712 C CA . VAL A 1 90 ? 14.875 0.722 -15.041 1.00 75.56 90 VAL A CA 1
ATOM 713 C C . VAL A 1 90 ? 16.329 0.268 -14.823 1.00 75.56 90 VAL A C 1
ATOM 715 O O . VAL A 1 90 ? 17.193 0.665 -15.612 1.00 75.56 90 VAL A O 1
ATOM 718 N N . PRO A 1 91 ? 16.636 -0.511 -13.768 1.00 69.25 91 PRO A N 1
ATOM 719 C CA . PRO A 1 91 ? 17.969 -1.054 -13.532 1.00 69.25 91 PRO A CA 1
ATOM 720 C C . PRO A 1 91 ? 18.156 -2.473 -14.121 1.00 69.25 91 PRO A C 1
ATOM 722 O O . PRO A 1 91 ? 17.186 -3.215 -14.240 1.00 69.25 91 PRO A O 1
ATOM 725 N N . PRO A 1 92 ? 19.406 -2.889 -14.410 1.00 67.94 92 PRO A N 1
ATOM 726 C CA . PRO A 1 92 ? 20.579 -2.032 -14.537 1.00 67.94 92 PRO A CA 1
ATOM 727 C C . PRO A 1 92 ? 20.475 -1.163 -15.805 1.00 67.94 92 PRO A C 1
ATOM 729 O O . PRO A 1 92 ? 19.867 -1.580 -16.792 1.00 67.94 92 PRO A O 1
ATOM 732 N N . PRO A 1 93 ? 21.071 0.043 -15.815 1.00 64.12 93 PRO A N 1
ATOM 733 C CA . PRO A 1 93 ? 21.155 0.833 -17.039 1.00 64.12 93 PRO A CA 1
ATOM 734 C C . PRO A 1 93 ? 21.854 0.017 -18.134 1.00 64.12 93 PRO A C 1
ATOM 736 O O . PRO A 1 93 ? 22.867 -0.622 -17.860 1.00 64.12 93 PRO A O 1
ATOM 739 N N . ASP A 1 94 ? 21.322 0.035 -19.363 1.00 66.31 94 ASP A N 1
ATOM 740 C CA . ASP A 1 94 ? 21.884 -0.730 -20.485 1.00 66.31 94 ASP A CA 1
ATOM 741 C C . ASP A 1 94 ? 23.355 -0.329 -20.715 1.00 66.31 94 ASP A C 1
ATOM 743 O O . ASP A 1 94 ? 23.624 0.783 -21.191 1.00 66.31 94 ASP A O 1
ATOM 747 N N . PRO A 1 95 ? 24.328 -1.214 -20.417 1.00 65.56 95 PRO A N 1
ATOM 748 C CA . PRO A 1 95 ? 25.744 -0.883 -20.530 1.00 65.56 95 PRO A CA 1
ATOM 749 C C . PRO A 1 95 ? 26.163 -0.655 -21.988 1.00 65.56 95 PRO A C 1
ATOM 751 O O . PRO A 1 95 ? 27.207 -0.055 -22.242 1.00 65.56 95 PRO A O 1
ATOM 754 N N . ARG A 1 96 ? 25.345 -1.089 -22.962 1.00 65.19 96 ARG A N 1
ATOM 755 C CA . ARG A 1 96 ? 25.574 -0.875 -24.398 1.00 65.19 96 ARG A CA 1
ATOM 756 C C . ARG A 1 96 ? 25.246 0.547 -24.854 1.00 65.19 96 ARG A C 1
ATOM 758 O O . ARG A 1 96 ? 25.539 0.888 -25.998 1.00 65.19 96 ARG A O 1
ATOM 765 N N . ARG A 1 97 ? 24.672 1.394 -23.990 1.00 68.06 97 ARG A N 1
ATOM 766 C CA . ARG A 1 97 ? 24.321 2.788 -24.313 1.00 68.06 97 ARG A CA 1
ATOM 767 C C . ARG A 1 97 ? 25.013 3.815 -23.401 1.00 68.06 97 ARG A C 1
ATOM 769 O O . ARG A 1 97 ? 24.329 4.586 -22.721 1.00 68.06 97 ARG A O 1
ATOM 776 N N . PRO A 1 98 ? 26.357 3.913 -23.397 1.00 61.81 98 PRO A N 1
ATOM 777 C CA . PRO A 1 98 ? 27.035 5.023 -22.733 1.00 61.81 98 PRO A CA 1
ATOM 778 C C . PRO A 1 98 ? 26.584 6.358 -23.355 1.00 61.81 98 PRO A C 1
ATOM 780 O O . PRO A 1 98 ? 26.578 6.492 -24.577 1.00 61.81 98 PRO A O 1
ATOM 783 N N . ARG A 1 99 ? 26.254 7.362 -22.526 1.00 60.47 99 ARG A N 1
ATOM 784 C CA . ARG A 1 99 ? 25.818 8.729 -22.918 1.00 60.47 99 ARG A CA 1
ATOM 785 C C . ARG A 1 99 ? 24.374 8.895 -23.427 1.00 60.47 99 ARG A C 1
ATOM 787 O O . ARG A 1 99 ? 24.053 9.966 -23.936 1.00 60.47 99 ARG A O 1
ATOM 794 N N . GLN A 1 100 ? 23.490 7.908 -23.271 1.00 64.50 100 GLN A N 1
ATOM 795 C CA . GLN A 1 100 ? 22.044 8.125 -23.455 1.00 64.50 100 GLN A CA 1
ATOM 796 C C . GLN A 1 100 ? 21.348 8.349 -22.110 1.00 64.50 100 GLN A C 1
ATOM 798 O O . GLN A 1 100 ? 21.758 7.794 -21.091 1.00 64.50 100 GLN A O 1
ATOM 803 N N . TYR A 1 101 ? 20.295 9.174 -22.106 1.00 67.44 101 TYR A N 1
ATOM 804 C CA . TYR A 1 101 ? 19.467 9.373 -20.917 1.00 67.44 101 TYR A CA 1
ATOM 805 C C . TYR A 1 101 ? 18.878 8.030 -20.456 1.00 67.44 101 TYR A C 1
ATOM 807 O O . TYR A 1 101 ? 18.409 7.256 -21.296 1.00 67.44 101 TYR A O 1
ATOM 815 N N . PRO A 1 102 ? 18.889 7.742 -19.143 1.00 70.06 102 PRO A N 1
ATOM 816 C CA . PRO A 1 102 ? 18.353 6.497 -18.620 1.00 70.06 102 PRO A CA 1
ATOM 817 C C . PRO A 1 102 ? 16.872 6.365 -18.976 1.00 70.06 102 PRO A C 1
ATOM 819 O O . PRO A 1 102 ? 16.092 7.310 -18.828 1.00 70.06 102 PRO A O 1
ATOM 822 N N . ILE A 1 103 ? 16.490 5.175 -19.437 1.00 79.69 103 ILE A N 1
ATOM 823 C CA . ILE A 1 103 ? 15.106 4.872 -19.777 1.00 79.69 103 ILE A CA 1
ATOM 824 C C . ILE A 1 103 ? 14.278 4.921 -18.493 1.00 79.69 103 ILE A C 1
ATOM 826 O O . ILE A 1 103 ? 14.529 4.174 -17.544 1.00 79.69 103 ILE A O 1
ATOM 830 N N . ARG A 1 104 ? 13.283 5.811 -18.477 1.00 83.62 104 ARG A N 1
ATOM 831 C CA . ARG A 1 104 ? 12.284 5.878 -17.414 1.00 83.62 104 ARG A CA 1
ATOM 832 C C . ARG A 1 104 ? 11.019 5.146 -17.829 1.00 83.62 104 ARG A C 1
ATOM 834 O O . ARG A 1 104 ? 10.602 5.193 -18.992 1.00 83.62 104 ARG A O 1
ATOM 841 N N . ARG A 1 105 ? 10.416 4.468 -16.863 1.00 88.00 105 ARG A N 1
ATOM 842 C CA . ARG A 1 105 ? 9.152 3.752 -17.013 1.00 88.00 105 ARG A CA 1
ATOM 843 C C . ARG A 1 105 ? 8.250 4.099 -15.849 1.00 88.00 105 ARG A C 1
ATOM 845 O O . ARG A 1 105 ? 8.737 4.332 -14.740 1.00 88.00 105 ARG A O 1
ATOM 852 N N . LYS A 1 106 ? 6.951 4.175 -16.127 1.00 91.19 106 LYS A N 1
ATOM 853 C CA . LYS A 1 106 ? 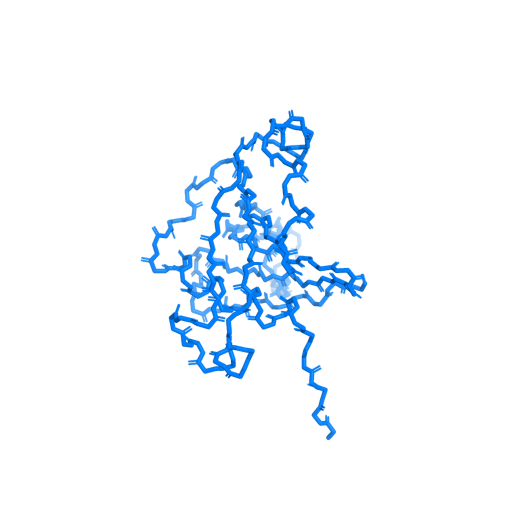5.959 4.355 -15.081 1.00 91.19 106 LYS A CA 1
ATOM 854 C C . LYS A 1 106 ? 5.929 3.078 -14.248 1.00 91.19 106 LYS A C 1
ATOM 856 O O . LYS A 1 106 ? 5.926 1.973 -14.795 1.00 91.19 106 LYS A O 1
ATOM 861 N N . ALA A 1 107 ? 5.983 3.241 -12.940 1.00 92.31 107 ALA A N 1
ATO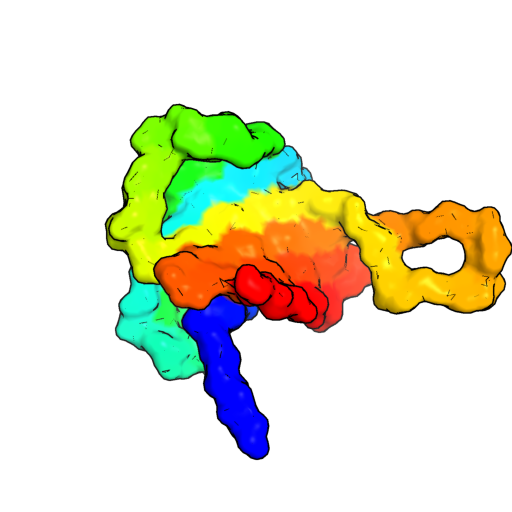M 862 C CA . ALA A 1 107 ? 5.924 2.167 -11.975 1.00 92.31 107 ALA A CA 1
ATOM 863 C C . ALA A 1 107 ? 4.842 2.490 -10.959 1.00 92.31 107 ALA A C 1
ATOM 865 O O . ALA A 1 107 ? 4.744 3.629 -10.504 1.00 92.31 107 ALA A O 1
ATOM 866 N N . ARG A 1 108 ? 4.055 1.487 -10.591 1.00 93.94 108 ARG A N 1
ATOM 867 C CA . ARG A 1 108 ? 3.268 1.552 -9.368 1.00 93.94 108 ARG A CA 1
ATOM 868 C C . ARG A 1 108 ? 4.191 1.195 -8.217 1.00 93.94 108 ARG A C 1
ATOM 870 O O . ARG A 1 108 ? 4.880 0.177 -8.287 1.00 93.94 108 ARG A O 1
ATOM 877 N N . VAL A 1 109 ? 4.191 2.026 -7.188 1.00 94.25 109 VAL A N 1
ATOM 878 C CA . VAL A 1 109 ? 4.949 1.807 -5.960 1.00 94.25 109 VAL A CA 1
ATOM 879 C C . VAL A 1 109 ? 3.953 1.564 -4.838 1.00 94.25 109 VAL A C 1
ATOM 881 O O . VAL A 1 109 ? 2.992 2.316 -4.680 1.00 94.25 109 VAL A O 1
ATOM 884 N N . VAL A 1 110 ? 4.166 0.487 -4.094 1.00 96.06 110 VAL A N 1
ATOM 885 C CA . VAL A 1 110 ? 3.400 0.131 -2.901 1.00 96.06 110 VAL A CA 1
ATOM 886 C C . VAL A 1 110 ? 4.378 0.122 -1.739 1.00 96.06 110 VAL A C 1
ATOM 888 O O . VAL A 1 110 ? 5.230 -0.760 -1.655 1.00 96.06 110 VAL A O 1
ATOM 891 N N . GLU A 1 111 ? 4.281 1.120 -0.869 1.00 96.31 111 GLU A N 1
ATOM 892 C CA . GLU A 1 111 ? 5.032 1.172 0.384 1.00 96.31 111 GLU A CA 1
ATOM 893 C C . GLU A 1 111 ? 4.132 0.706 1.518 1.00 96.31 111 GLU A C 1
ATOM 895 O O . GLU A 1 111 ? 3.124 1.352 1.793 1.00 96.31 111 GLU A O 1
ATOM 900 N N . VAL A 1 112 ? 4.497 -0.385 2.186 1.00 97.25 112 VAL A N 1
ATOM 901 C CA . VAL A 1 112 ? 3.821 -0.859 3.395 1.00 97.25 112 VAL A CA 1
ATOM 902 C C . VAL A 1 112 ? 4.685 -0.574 4.609 1.00 97.25 112 VAL A C 1
ATOM 904 O O . VAL A 1 112 ? 5.898 -0.779 4.568 1.00 97.25 112 VAL A O 1
ATOM 907 N N . ARG A 1 113 ? 4.062 -0.102 5.688 1.00 95.25 113 ARG A N 1
ATOM 908 C CA . ARG A 1 113 ? 4.711 0.118 6.982 1.00 95.25 113 ARG A CA 1
ATOM 909 C C . ARG A 1 113 ? 3.852 -0.412 8.119 1.00 95.25 113 ARG A C 1
ATOM 911 O O . ARG A 1 113 ? 2.628 -0.305 8.064 1.00 95.25 113 ARG A O 1
ATOM 918 N N . ASP A 1 114 ? 4.518 -0.918 9.141 1.00 93.69 114 ASP A N 1
ATOM 919 C CA . ASP A 1 114 ? 3.952 -1.228 10.450 1.00 93.69 114 ASP A CA 1
ATOM 920 C C . ASP A 1 114 ? 4.827 -0.587 11.546 1.00 93.69 114 ASP A C 1
ATOM 922 O O . ASP A 1 114 ? 5.640 0.303 11.274 1.00 93.69 114 ASP A O 1
ATOM 926 N N . GLU A 1 115 ? 4.653 -1.008 12.797 1.00 89.19 115 GLU A N 1
ATOM 927 C CA . GLU A 1 115 ? 5.480 -0.552 13.919 1.00 89.19 115 GLU A CA 1
ATOM 928 C C . GLU A 1 115 ? 6.908 -1.130 13.934 1.00 89.19 115 GLU A C 1
ATOM 930 O O . GLU A 1 115 ? 7.774 -0.603 14.635 1.00 89.19 115 GLU A O 1
ATOM 935 N N . THR A 1 116 ? 7.171 -2.193 13.169 1.00 86.94 116 THR A N 1
ATOM 936 C CA . THR A 1 116 ? 8.444 -2.933 13.145 1.00 86.94 116 THR A CA 1
ATOM 937 C C . THR A 1 116 ? 9.360 -2.529 11.989 1.00 86.94 116 THR A C 1
ATOM 939 O O . THR A 1 116 ? 10.572 -2.723 12.079 1.00 86.94 116 THR A O 1
ATOM 942 N N . GLY A 1 117 ? 8.811 -1.946 10.921 1.00 90.50 117 GLY A N 1
ATOM 943 C CA . GLY A 1 117 ? 9.569 -1.484 9.763 1.00 90.50 117 GLY A CA 1
ATOM 944 C C . GLY A 1 117 ? 8.696 -1.254 8.531 1.00 90.50 117 GLY A C 1
ATOM 945 O O . GLY A 1 117 ? 7.542 -0.826 8.613 1.00 90.50 117 GLY A O 1
ATOM 946 N N . GLY A 1 118 ? 9.256 -1.512 7.348 1.00 92.62 118 GLY A N 1
ATOM 947 C CA . GLY A 1 118 ? 8.514 -1.367 6.102 1.00 92.62 118 GLY A CA 1
ATOM 948 C C . GLY A 1 118 ? 9.038 -2.207 4.946 1.00 92.62 118 GLY A C 1
ATOM 949 O O . GLY A 1 118 ? 10.111 -2.805 4.991 1.00 92.62 118 GLY A O 1
ATOM 950 N N . ALA A 1 119 ? 8.268 -2.225 3.869 1.00 94.38 119 ALA A N 1
ATOM 951 C CA . ALA A 1 119 ? 8.651 -2.843 2.613 1.00 94.38 119 ALA A CA 1
ATOM 952 C C . ALA A 1 119 ? 8.104 -2.033 1.443 1.00 94.38 119 ALA A C 1
ATOM 954 O O . ALA A 1 119 ? 7.006 -1.481 1.505 1.00 94.38 119 ALA A O 1
ATOM 955 N N . THR A 1 120 ? 8.863 -1.996 0.355 1.00 94.38 120 THR A N 1
ATOM 956 C CA . THR A 1 120 ? 8.455 -1.330 -0.875 1.00 94.38 120 THR A CA 1
ATOM 957 C C . THR A 1 120 ? 8.456 -2.326 -2.019 1.00 94.38 120 THR A C 1
ATOM 959 O O . THR A 1 120 ? 9.438 -3.029 -2.259 1.00 94.38 120 THR A O 1
ATOM 962 N N . ILE A 1 121 ? 7.361 -2.350 -2.767 1.00 93.81 121 ILE A N 1
ATOM 963 C CA . ILE A 1 121 ? 7.252 -3.118 -4.000 1.00 93.81 121 ILE A CA 1
ATOM 964 C C . ILE A 1 121 ? 7.002 -2.180 -5.162 1.00 93.81 121 ILE A C 1
ATOM 966 O O . ILE A 1 121 ? 6.213 -1.241 -5.070 1.00 93.81 121 ILE A O 1
ATOM 970 N N . LEU A 1 122 ? 7.681 -2.462 -6.269 1.00 92.69 122 LEU A N 1
ATOM 971 C CA . LEU A 1 122 ? 7.509 -1.763 -7.523 1.00 92.69 122 LEU A CA 1
ATOM 972 C C . LEU A 1 122 ? 7.089 -2.752 -8.601 1.00 92.69 122 LEU A C 1
ATOM 974 O O . LEU A 1 122 ? 7.730 -3.783 -8.798 1.00 92.69 122 LEU A O 1
ATOM 978 N N . ARG A 1 123 ? 6.060 -2.386 -9.357 1.00 92.88 123 ARG A N 1
ATOM 979 C CA . ARG A 1 123 ? 5.717 -3.045 -10.619 1.00 92.88 123 ARG A CA 1
ATOM 980 C C . ARG A 1 123 ? 5.792 -2.016 -11.730 1.00 92.88 123 ARG A C 1
ATOM 982 O O . ARG A 1 123 ? 5.238 -0.925 -11.594 1.00 92.88 123 ARG A O 1
ATOM 989 N N . PHE A 1 124 ? 6.484 -2.335 -12.817 1.00 91.56 124 PHE A N 1
ATOM 990 C CA . PHE A 1 124 ? 6.600 -1.436 -13.961 1.00 91.56 124 PHE A CA 1
ATOM 991 C C . PHE A 1 124 ? 5.495 -1.694 -14.986 1.00 91.56 124 PHE A C 1
ATOM 993 O O . PHE A 1 124 ? 5.180 -2.836 -15.288 1.00 91.56 124 PHE A O 1
ATOM 1000 N N . GLU A 1 125 ? 4.977 -0.634 -15.605 1.00 90.56 125 GLU A N 1
ATOM 1001 C CA . GLU A 1 125 ? 3.924 -0.734 -16.628 1.00 90.56 125 GLU A CA 1
ATOM 1002 C C . GLU A 1 125 ? 4.364 -1.546 -17.858 1.00 90.56 125 GLU A C 1
ATOM 1004 O O . GLU A 1 125 ? 3.598 -2.339 -18.392 1.00 90.56 125 GLU A O 1
ATOM 1009 N N . HIS A 1 126 ? 5.608 -1.358 -18.311 1.00 85.94 126 HIS A N 1
ATOM 1010 C CA . HIS A 1 126 ? 6.132 -2.010 -19.522 1.00 85.94 126 HIS A CA 1
ATOM 1011 C C . HIS A 1 126 ? 6.542 -3.478 -19.345 1.00 85.94 126 HIS A C 1
ATOM 1013 O O . HIS A 1 126 ? 6.769 -4.162 -20.338 1.00 85.94 126 HIS A O 1
ATOM 1019 N N . GLU A 1 127 ? 6.687 -3.931 -18.103 1.00 86.62 127 GLU A N 1
ATOM 1020 C CA . GLU A 1 127 ? 7.072 -5.300 -17.766 1.00 86.62 127 GLU A CA 1
ATOM 1021 C C . GLU A 1 127 ? 6.295 -5.700 -16.507 1.00 86.62 127 GLU A C 1
ATOM 1023 O O . GLU A 1 127 ? 6.871 -5.837 -15.426 1.00 86.62 127 GLU A O 1
ATOM 1028 N N . PRO A 1 128 ? 4.955 -5.788 -16.612 1.00 84.38 128 PRO A N 1
ATOM 1029 C CA . PRO A 1 128 ? 4.102 -5.935 -15.447 1.00 84.38 128 PRO A CA 1
ATOM 1030 C C . PRO A 1 128 ? 4.358 -7.260 -14.742 1.00 84.38 128 PRO A C 1
ATOM 1032 O O . PRO A 1 128 ? 4.240 -7.299 -13.530 1.00 84.38 128 PRO A O 1
ATOM 1035 N N . ASP A 1 129 ? 4.770 -8.313 -15.444 1.00 86.38 129 ASP A N 1
ATOM 1036 C CA . ASP A 1 129 ? 5.063 -9.621 -14.846 1.00 86.38 129 ASP A CA 1
ATOM 1037 C C . ASP A 1 129 ? 6.342 -9.631 -13.989 1.00 86.38 129 ASP A C 1
ATOM 1039 O O . ASP A 1 129 ? 6.558 -10.565 -13.214 1.00 86.38 129 ASP A O 1
ATOM 1043 N N . HIS A 1 130 ? 7.178 -8.589 -14.082 1.00 83.31 130 HIS A N 1
ATOM 1044 C CA . HIS A 1 130 ? 8.385 -8.445 -13.277 1.00 83.31 130 HIS A CA 1
ATOM 1045 C C . HIS A 1 130 ? 8.159 -7.490 -12.097 1.00 83.31 130 HIS A C 1
ATOM 1047 O O . HIS A 1 130 ? 7.993 -6.277 -12.258 1.00 83.31 130 HIS A O 1
ATOM 1053 N N . VAL A 1 131 ? 8.184 -8.049 -10.886 1.00 85.25 131 VAL A N 1
ATOM 1054 C CA . VAL A 1 131 ? 7.993 -7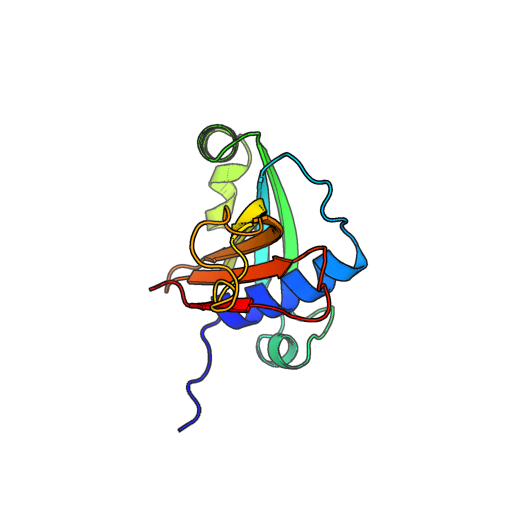.311 -9.633 1.00 85.25 131 VAL A CA 1
ATOM 1055 C C . VAL A 1 131 ? 9.333 -7.126 -8.933 1.00 85.25 131 VAL A C 1
ATOM 1057 O O . VAL A 1 131 ? 10.049 -8.092 -8.671 1.00 85.25 131 VAL A O 1
ATOM 1060 N N . VAL A 1 132 ? 9.660 -5.876 -8.612 1.00 85.06 132 VAL A N 1
ATOM 1061 C CA . VAL A 1 132 ? 10.888 -5.505 -7.908 1.00 85.06 132 VAL A CA 1
ATOM 1062 C C . VAL A 1 132 ? 10.575 -5.285 -6.435 1.00 85.06 132 VAL A C 1
ATOM 1064 O O . VAL A 1 132 ? 9.709 -4.484 -6.084 1.00 85.06 132 VAL A O 1
ATOM 1067 N N . PHE A 1 133 ? 11.324 -5.966 -5.575 1.00 84.62 133 PHE A N 1
ATOM 1068 C CA . PHE A 1 133 ? 11.198 -5.868 -4.127 1.00 84.62 133 PHE A CA 1
ATOM 1069 C C . PHE A 1 133 ? 12.354 -5.055 -3.553 1.00 84.62 133 PHE A C 1
ATOM 1071 O O . PHE A 1 133 ? 13.518 -5.312 -3.863 1.00 84.62 133 PHE A O 1
ATOM 1078 N N . ILE A 1 134 ? 12.033 -4.089 -2.699 1.00 79.19 134 ILE A N 1
ATOM 1079 C CA . ILE A 1 134 ? 13.004 -3.300 -1.950 1.00 79.19 134 ILE A CA 1
ATOM 1080 C C . ILE A 1 134 ? 12.617 -3.405 -0.477 1.00 79.19 134 ILE A C 1
ATOM 1082 O O . ILE A 1 134 ? 11.581 -2.891 -0.058 1.00 79.19 134 ILE A O 1
ATOM 1086 N N . ALA A 1 135 ? 13.442 -4.090 0.312 1.00 62.47 135 ALA A N 1
ATOM 1087 C CA . ALA A 1 135 ? 13.295 -4.064 1.761 1.00 62.47 135 ALA A CA 1
ATOM 1088 C C . ALA A 1 135 ? 13.557 -2.630 2.249 1.00 62.47 135 ALA A C 1
ATOM 1090 O O . ALA A 1 135 ? 14.580 -2.041 1.888 1.00 62.47 135 ALA A O 1
ATOM 1091 N N . ALA A 1 136 ? 12.633 -2.061 3.026 1.00 58.72 136 ALA A N 1
ATOM 1092 C CA . ALA A 1 136 ? 12.894 -0.807 3.716 1.00 58.72 136 ALA A CA 1
ATOM 1093 C C . ALA A 1 136 ? 13.517 -1.151 5.075 1.00 58.72 136 ALA A C 1
ATOM 1095 O O . ALA A 1 136 ? 12.996 -2.006 5.790 1.00 58.72 136 ALA A O 1
ATOM 1096 N N . ALA A 1 137 ? 14.670 -0.546 5.367 1.00 47.75 137 ALA A N 1
ATOM 1097 C CA . ALA A 1 137 ? 15.336 -0.668 6.662 1.00 47.75 137 ALA A CA 1
ATOM 1098 C C . ALA A 1 137 ? 14.566 0.073 7.762 1.00 47.75 137 ALA A C 1
ATOM 1100 O O . ALA A 1 137 ? 13.893 1.079 7.428 1.00 47.75 137 ALA A O 1
#

Radius of gyration: 15.89 Å; chains: 1; bounding box: 37×37×39 Å